Protein AF-A0A844MDM4-F1 (afdb_monomer)

Solvent-accessible surface area (backbone atoms only — not comparable to full-atom values): 8273 Å² total; per-residue (Å²): 133,88,80,81,86,74,81,88,72,92,79,92,77,88,71,89,82,70,76,84,73,69,97,83,76,81,80,55,57,49,84,71,44,52,74,68,55,45,48,53,49,52,53,50,51,42,52,54,48,51,52,48,63,69,38,67,88,73,54,63,67,69,66,54,49,56,49,51,52,52,49,44,50,52,40,58,67,34,56,59,56,69,69,57,56,53,49,47,50,52,55,51,52,52,53,49,39,53,51,29,53,75,71,74,44,82,52,72,72,61,62,59,51,53,54,57,52,51,51,53,51,50,54,44,52,51,51,53,54,58,62,74,78,108

Mean predicted aligned error: 11.02 Å

Radius of gyration: 18.48 Å; Cα contacts (8 Å, |Δi|>4): 59; chains: 1; bounding box: 47×46×50 Å

Structure (mmCIF, N/CA/C/O backbone):
data_AF-A0A844MDM4-F1
#
_entry.id   AF-A0A844MDM4-F1
#
loop_
_atom_site.group_PDB
_atom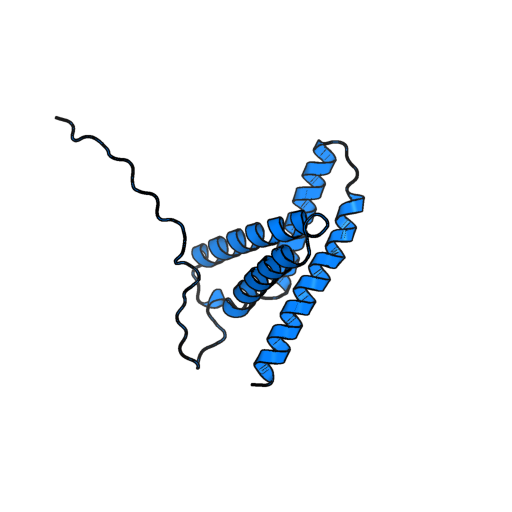_site.id
_atom_site.type_symbol
_atom_site.label_atom_id
_atom_site.label_alt_id
_atom_site.label_comp_id
_atom_site.label_asym_id
_atom_site.label_entity_id
_atom_site.label_seq_id
_atom_site.pdbx_PDB_ins_code
_atom_site.Cartn_x
_atom_site.Cartn_y
_atom_site.Cartn_z
_atom_site.occupancy
_atom_site.B_iso_or_equiv
_atom_site.auth_seq_id
_atom_site.auth_comp_id
_atom_site.auth_asym_id
_atom_site.auth_atom_id
_atom_site.pdbx_PDB_model_num
ATOM 1 N N . MET A 1 1 ? -32.131 35.645 -21.767 1.00 36.81 1 MET A N 1
ATOM 2 C CA . MET A 1 1 ? -30.841 35.698 -22.492 1.00 36.81 1 MET A CA 1
ATOM 3 C C . MET A 1 1 ? -29.717 35.428 -21.504 1.00 36.81 1 MET A C 1
ATOM 5 O O . MET A 1 1 ? -29.847 35.779 -20.343 1.00 36.81 1 MET A O 1
ATOM 9 N N . ARG A 1 2 ? -28.712 34.683 -21.966 1.00 35.72 2 ARG A N 1
ATOM 10 C CA . ARG A 1 2 ? -27.737 33.884 -21.208 1.00 35.72 2 ARG A CA 1
ATOM 11 C C . ARG A 1 2 ? -26.951 34.669 -20.145 1.00 35.72 2 ARG A C 1
ATOM 13 O O . ARG A 1 2 ? -26.253 35.616 -20.485 1.00 35.72 2 ARG A O 1
ATOM 20 N N . GLY A 1 3 ? -27.006 34.198 -18.898 1.00 34.78 3 GLY A N 1
ATOM 21 C CA . GLY A 1 3 ? -25.980 34.459 -17.888 1.00 34.78 3 GLY A CA 1
ATOM 22 C C . GLY A 1 3 ? -24.779 33.547 -18.142 1.00 34.78 3 GLY A C 1
ATOM 23 O O . GLY A 1 3 ? -24.944 32.352 -18.382 1.00 34.78 3 GLY A O 1
ATOM 24 N N . LEU A 1 4 ? -23.590 34.139 -18.174 1.00 37.97 4 LEU A N 1
ATOM 25 C CA . LEU A 1 4 ? -22.316 33.488 -18.464 1.00 37.97 4 LEU A CA 1
ATOM 26 C C . LEU A 1 4 ? -21.951 32.491 -17.351 1.00 37.97 4 LEU A C 1
ATOM 28 O O . LEU A 1 4 ? -21.938 32.853 -16.177 1.00 37.97 4 LEU A O 1
ATOM 32 N N . LEU A 1 5 ? -21.629 31.249 -17.732 1.00 35.28 5 LEU A N 1
ATOM 33 C CA . LEU A 1 5 ? -20.983 30.278 -16.849 1.00 35.28 5 LEU A CA 1
ATOM 34 C C . LEU A 1 5 ? -19.582 30.785 -16.477 1.00 35.28 5 LEU A C 1
ATOM 36 O O . LEU A 1 5 ? -18.720 30.920 -17.345 1.00 35.28 5 LEU A O 1
ATOM 40 N N . GLN A 1 6 ? -19.341 30.991 -15.184 1.00 39.09 6 GLN A N 1
ATOM 41 C CA . GLN A 1 6 ? -18.005 30.880 -14.599 1.00 39.09 6 GLN A CA 1
ATOM 42 C C . GLN A 1 6 ? -17.782 29.420 -14.161 1.00 39.09 6 GLN A C 1
ATOM 44 O O . GLN A 1 6 ? -18.714 28.803 -13.639 1.00 39.09 6 GLN A O 1
ATOM 49 N N . PRO A 1 7 ? -16.583 28.842 -14.362 1.00 41.91 7 PRO A N 1
ATOM 50 C CA . PRO A 1 7 ? -16.289 27.482 -13.920 1.00 41.91 7 PRO A CA 1
ATOM 51 C C . PRO A 1 7 ? -16.209 27.421 -12.383 1.00 41.91 7 PRO A C 1
ATOM 53 O O . PRO A 1 7 ? -15.668 28.346 -11.765 1.00 41.91 7 PRO A O 1
ATOM 56 N N . PRO A 1 8 ? -16.706 26.350 -11.735 1.00 38.41 8 PRO A N 1
ATOM 57 C CA . PRO A 1 8 ? -16.595 26.207 -10.294 1.00 38.41 8 PRO A CA 1
ATOM 58 C C . PRO A 1 8 ? -15.137 25.940 -9.902 1.00 38.41 8 PRO A C 1
ATOM 60 O O . PRO A 1 8 ? -14.585 24.861 -10.087 1.00 38.41 8 PRO A O 1
ATOM 63 N N . ASN A 1 9 ? -14.541 27.021 -9.410 1.00 38.00 9 ASN A N 1
ATOM 64 C CA . ASN A 1 9 ? -13.509 27.154 -8.391 1.00 38.00 9 ASN A CA 1
ATOM 65 C C . ASN A 1 9 ? -12.880 25.853 -7.846 1.00 38.00 9 ASN A C 1
ATOM 67 O O . ASN A 1 9 ? -13.515 25.032 -7.185 1.00 38.00 9 ASN A O 1
ATOM 71 N N . GLN A 1 10 ? -11.568 25.767 -8.052 1.00 48.94 10 GLN A N 1
ATOM 72 C CA . GLN A 1 10 ? -10.618 24.899 -7.370 1.00 48.94 10 GLN A CA 1
ATOM 73 C C . GLN A 1 10 ? -10.758 25.011 -5.843 1.00 48.94 10 GLN A C 1
ATOM 75 O O . GLN A 1 10 ? -10.466 26.061 -5.278 1.00 48.94 10 GLN A O 1
ATOM 80 N N . ARG A 1 11 ? -11.139 23.923 -5.163 1.00 35.47 11 ARG A N 1
ATOM 81 C CA . ARG A 1 11 ? -10.894 23.714 -3.718 1.00 35.47 11 ARG A CA 1
ATOM 82 C C . ARG A 1 11 ? -11.103 22.245 -3.331 1.00 35.47 11 ARG A C 1
ATOM 84 O O . ARG A 1 11 ? -11.931 21.902 -2.500 1.00 35.47 11 ARG A O 1
ATOM 91 N N . LEU A 1 12 ? -10.322 21.363 -3.949 1.00 41.94 12 LEU A N 1
ATOM 92 C CA . LEU A 1 12 ? -10.194 19.953 -3.558 1.00 41.94 12 LEU A CA 1
ATOM 93 C C . LEU A 1 12 ? -8.782 19.687 -3.040 1.00 41.94 12 LEU A C 1
ATOM 95 O O . LEU A 1 12 ? -8.088 18.791 -3.496 1.00 41.94 12 LEU A O 1
ATOM 99 N N . THR A 1 13 ? -8.317 20.501 -2.101 1.00 36.25 13 THR A N 1
ATOM 100 C CA . THR A 1 13 ? -7.060 20.242 -1.398 1.00 36.25 13 THR A CA 1
ATOM 101 C C . THR A 1 13 ? -7.196 20.794 0.012 1.00 36.25 13 THR A C 1
ATOM 103 O O . THR A 1 13 ? -7.398 21.996 0.160 1.00 36.25 13 THR A O 1
ATOM 106 N N . SER A 1 14 ? -7.087 19.917 1.018 1.00 33.81 14 SER A N 1
ATOM 107 C CA . SER A 1 14 ? -6.658 20.209 2.405 1.00 33.81 14 SER A CA 1
ATOM 108 C C . SER A 1 14 ? -7.591 19.806 3.564 1.00 33.81 14 SER A C 1
ATOM 110 O O . SER A 1 14 ? -7.140 19.909 4.701 1.00 33.81 14 SER A O 1
ATOM 112 N N . ASN A 1 15 ? -8.812 19.290 3.359 1.00 37.12 15 ASN A N 1
ATOM 113 C CA . ASN A 1 15 ? -9.739 19.083 4.497 1.00 37.12 15 ASN A CA 1
ATOM 114 C C . ASN A 1 15 ? -10.130 17.634 4.843 1.00 37.12 15 ASN A C 1
ATOM 116 O O . ASN A 1 15 ? -10.836 17.446 5.826 1.00 37.12 15 ASN A O 1
ATOM 120 N N . PHE A 1 16 ? -9.664 16.602 4.130 1.00 40.28 16 PHE A N 1
ATOM 121 C CA . PHE A 1 16 ? -10.094 15.223 4.443 1.00 40.28 16 PHE A CA 1
ATOM 122 C C . PHE A 1 16 ? -9.347 14.569 5.623 1.00 40.28 16 PHE A C 1
ATOM 124 O O . PHE A 1 16 ? -9.776 13.543 6.134 1.00 40.28 16 PHE A O 1
ATOM 131 N N . TYR A 1 17 ? -8.247 15.167 6.097 1.00 42.31 17 TYR A N 1
ATOM 132 C CA . TYR A 1 17 ? -7.415 14.593 7.167 1.00 42.31 17 TYR A CA 1
ATOM 133 C C . TYR A 1 17 ? -7.617 15.229 8.548 1.00 42.31 17 TYR A C 1
ATOM 135 O O . TYR A 1 17 ? -6.923 14.859 9.491 1.00 42.31 17 TYR A O 1
ATOM 143 N N . VAL A 1 18 ? -8.547 16.175 8.706 1.00 40.47 18 VAL A N 1
ATOM 144 C CA . VAL A 1 18 ? -8.829 16.773 10.020 1.00 40.47 18 VAL A CA 1
ATOM 145 C C . VAL A 1 18 ? -10.141 16.219 10.559 1.00 40.47 18 VAL A C 1
ATOM 147 O O . VAL A 1 18 ? -11.140 16.922 10.684 1.00 40.47 18 VAL A O 1
ATOM 150 N N . VAL A 1 19 ? -10.122 14.938 10.923 1.00 41.84 19 VAL A N 1
ATOM 151 C CA . VAL A 1 19 ? -11.044 14.434 11.943 1.00 41.84 19 VAL A CA 1
ATOM 152 C C . VAL A 1 19 ? -10.467 14.872 13.286 1.00 41.84 19 VAL A C 1
ATOM 154 O O . VAL A 1 19 ? -9.467 14.346 13.770 1.00 41.84 19 VAL A O 1
ATOM 157 N N . LYS A 1 20 ? -11.051 15.921 13.865 1.00 33.00 20 LYS A N 1
ATOM 158 C CA . LYS A 1 20 ? -10.690 16.430 15.190 1.00 33.00 20 LYS A CA 1
ATOM 159 C C . LYS A 1 20 ? -11.229 15.457 16.249 1.00 33.00 20 LYS A C 1
ATOM 161 O O . LYS A 1 20 ? -12.343 15.639 16.722 1.00 33.00 20 LYS A O 1
ATOM 166 N N . CYS A 1 21 ? -10.461 14.426 16.603 1.00 38.66 21 CYS A N 1
ATOM 167 C CA . CYS A 1 21 ? -10.827 13.487 17.673 1.00 38.66 21 CYS A CA 1
ATOM 168 C C . CYS A 1 21 ? -10.550 14.082 19.068 1.00 38.66 21 CYS A C 1
ATOM 170 O O . CYS A 1 21 ? -9.404 14.446 19.358 1.00 38.66 21 CYS A O 1
ATOM 172 N N . PRO A 1 22 ? -11.548 14.148 19.971 1.00 31.94 22 PRO A N 1
ATOM 173 C CA . PRO A 1 22 ? -11.307 14.218 21.406 1.00 31.94 22 PRO A CA 1
ATOM 174 C C . PRO A 1 22 ? -10.657 12.906 21.864 1.00 31.94 22 PRO A C 1
ATOM 176 O O . PRO A 1 22 ? -10.987 11.828 21.370 1.00 31.94 22 PRO A O 1
ATOM 179 N N . LYS A 1 23 ? -9.697 13.002 22.784 1.00 40.31 23 LYS A N 1
ATOM 180 C CA . LYS A 1 23 ? -8.965 11.864 23.355 1.00 40.31 23 LYS A CA 1
ATOM 181 C C . LYS A 1 23 ? -9.907 10.979 24.183 1.00 40.31 23 LYS A C 1
ATOM 183 O O . LYS A 1 23 ? -9.971 11.162 25.392 1.00 40.31 23 LYS A O 1
ATOM 188 N N . SER A 1 24 ? -10.617 10.055 23.541 1.00 38.28 24 SER A N 1
ATOM 189 C CA . SER A 1 24 ? -11.287 8.931 24.220 1.00 38.28 24 SER A CA 1
ATOM 190 C C . SER A 1 24 ? -11.887 7.869 23.291 1.00 38.28 24 SER A C 1
ATOM 192 O O . SER A 1 24 ? -12.125 6.774 23.775 1.00 38.28 24 SER A O 1
ATOM 194 N N . ASP A 1 25 ? -12.041 8.114 21.984 1.00 41.28 25 ASP A N 1
ATOM 195 C CA . ASP A 1 25 ? -12.623 7.132 21.049 1.00 41.28 25 ASP A CA 1
ATOM 196 C C . ASP A 1 25 ? -11.704 6.909 19.835 1.00 41.28 25 ASP A C 1
ATOM 198 O O . ASP A 1 25 ? -11.976 7.344 18.716 1.00 41.28 25 ASP A O 1
ATOM 202 N N . LEU A 1 26 ? -10.548 6.281 20.061 1.00 46.12 26 LEU A N 1
ATOM 203 C CA . LEU A 1 26 ? -9.779 5.684 18.967 1.00 46.12 26 LEU A CA 1
ATOM 204 C C . LEU A 1 26 ? -10.430 4.331 18.641 1.00 46.12 26 LEU A C 1
ATOM 206 O O . LEU A 1 26 ? -10.840 3.632 19.557 1.00 46.12 26 LEU A O 1
ATOM 210 N N . HIS A 1 27 ? -10.451 3.933 17.370 1.00 49.88 27 HIS A N 1
ATOM 211 C CA . HIS A 1 27 ? -11.027 2.679 16.852 1.00 49.88 27 HIS A CA 1
ATOM 212 C C . HIS A 1 27 ? -12.541 2.704 16.616 1.00 49.88 27 HIS A C 1
ATOM 214 O O . HIS A 1 27 ? -13.300 2.206 17.436 1.00 49.88 27 HIS A O 1
ATOM 220 N N . GLN A 1 28 ? -12.955 3.206 15.442 1.00 51.28 28 GLN A N 1
ATOM 221 C CA . GLN A 1 28 ? -14.083 2.656 14.653 1.00 51.28 28 GLN A CA 1
ATOM 222 C C . GLN A 1 28 ? -14.385 3.419 13.343 1.00 51.28 28 GLN A C 1
ATOM 224 O O . GLN A 1 28 ? -15.344 3.081 12.655 1.00 51.28 28 GLN A O 1
ATOM 229 N N . VAL A 1 29 ? -13.565 4.396 12.933 1.00 60.84 29 VAL A N 1
ATOM 230 C CA . VAL A 1 29 ? -13.900 5.280 11.798 1.00 60.84 29 VAL A CA 1
ATOM 231 C C . VAL A 1 29 ? -14.121 4.515 10.487 1.00 60.84 29 VAL A C 1
ATOM 233 O O . VAL A 1 29 ? -15.131 4.742 9.832 1.00 60.84 29 VAL A O 1
ATOM 236 N N . PHE A 1 30 ? -13.257 3.560 10.118 1.00 61.84 30 PHE A N 1
ATOM 237 C CA . PHE A 1 30 ? -13.445 2.829 8.857 1.00 61.84 30 PHE A CA 1
ATOM 238 C C . PHE A 1 30 ? -14.678 1.922 8.851 1.00 61.84 30 PHE A C 1
ATOM 240 O O . PHE A 1 30 ? -15.386 1.880 7.853 1.00 61.84 30 PHE A O 1
ATOM 247 N N . GLN A 1 31 ? -14.991 1.230 9.952 1.00 67.19 31 GLN A N 1
ATOM 248 C CA . GLN A 1 31 ? -16.171 0.350 10.005 1.00 67.19 31 GLN A CA 1
ATOM 249 C C . GLN A 1 31 ? -17.495 1.125 10.062 1.00 67.19 31 GLN A C 1
ATOM 251 O O . GLN A 1 31 ? -18.532 0.582 9.694 1.00 67.19 31 GLN A O 1
ATOM 256 N N . GLN A 1 32 ? -17.459 2.385 10.501 1.00 71.94 32 GLN A N 1
ATOM 257 C CA . GLN A 1 32 ? -18.623 3.272 10.563 1.00 71.94 32 GLN A CA 1
ATOM 258 C C . GLN A 1 32 ? -18.869 4.047 9.256 1.00 71.94 32 GLN A C 1
ATOM 260 O O . GLN A 1 32 ? -19.931 4.645 9.096 1.00 71.94 32 GLN A O 1
ATOM 265 N N . MET A 1 33 ? -17.908 4.048 8.326 1.00 76.44 33 MET A N 1
ATOM 266 C CA . MET A 1 33 ? -18.036 4.711 7.027 1.00 76.44 33 MET A CA 1
ATOM 267 C C . MET A 1 33 ? -19.033 4.002 6.107 1.00 76.44 33 MET A C 1
ATOM 269 O O . MET A 1 33 ? -19.167 2.777 6.115 1.00 76.44 33 MET A O 1
ATOM 273 N N . THR A 1 34 ? -19.684 4.777 5.241 1.00 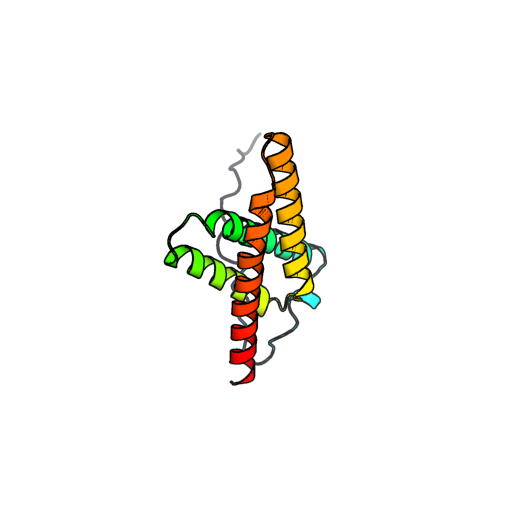80.69 34 THR A N 1
ATOM 274 C CA . THR A 1 34 ? -20.466 4.217 4.135 1.00 80.69 34 THR A CA 1
ATOM 275 C C . THR A 1 34 ? -19.552 3.494 3.142 1.00 80.69 34 THR A C 1
ATOM 277 O O . THR A 1 34 ? -18.373 3.824 3.006 1.00 80.69 34 THR A O 1
ATOM 280 N N . GLY A 1 35 ? -20.092 2.537 2.377 1.00 82.19 35 GLY A N 1
ATOM 281 C CA . GLY A 1 35 ? -19.299 1.809 1.375 1.00 82.19 35 GLY A CA 1
ATOM 282 C C . GLY A 1 35 ? -18.606 2.727 0.354 1.00 82.19 35 GLY A C 1
ATOM 283 O O . GLY A 1 35 ? -17.493 2.439 -0.077 1.00 82.19 35 GLY A O 1
ATOM 284 N N . ALA A 1 36 ? -19.215 3.871 0.020 1.00 83.25 36 ALA A N 1
ATOM 285 C CA . ALA A 1 36 ? -18.621 4.865 -0.875 1.00 83.25 36 ALA A CA 1
ATOM 286 C C . ALA A 1 36 ? -17.423 5.598 -0.242 1.00 83.25 36 ALA A C 1
ATOM 288 O O . ALA A 1 36 ? -16.408 5.808 -0.904 1.00 83.25 36 ALA A O 1
ATOM 289 N N . GLU A 1 37 ? -17.509 5.958 1.041 1.00 82.56 37 GLU A N 1
ATOM 290 C CA . GLU A 1 37 ? -16.411 6.605 1.773 1.00 82.56 37 GLU A CA 1
ATOM 291 C C . GLU A 1 37 ? -15.247 5.643 2.010 1.00 82.56 37 GLU A C 1
ATOM 293 O O . GLU A 1 37 ? -14.089 6.025 1.831 1.00 82.56 37 GLU A O 1
ATOM 298 N N . GLN A 1 38 ? -15.547 4.380 2.334 1.00 84.56 38 GLN A N 1
ATOM 299 C CA . GLN A 1 38 ? -14.536 3.329 2.448 1.00 84.56 38 GLN A CA 1
ATOM 300 C C . GLN A 1 38 ? -13.787 3.149 1.127 1.00 84.56 38 GLN A C 1
ATOM 302 O O . GLN A 1 38 ? -12.557 3.134 1.116 1.00 84.56 38 GLN A O 1
ATOM 307 N N . GLN A 1 39 ? -14.509 3.066 0.005 1.00 87.69 39 GLN A N 1
ATOM 308 C CA . GLN A 1 39 ? -13.885 2.961 -1.313 1.00 87.69 39 GLN A CA 1
ATOM 309 C C . GLN A 1 39 ? -13.031 4.186 -1.643 1.00 87.69 39 GLN A C 1
ATOM 311 O O . GLN A 1 39 ? -11.899 4.021 -2.091 1.00 87.69 39 GLN A O 1
ATOM 316 N N . ALA A 1 40 ? -13.522 5.402 -1.391 1.00 89.75 40 ALA A N 1
ATOM 317 C CA . ALA A 1 40 ? -12.754 6.621 -1.636 1.00 89.75 40 ALA A CA 1
ATOM 318 C C . ALA A 1 40 ? -11.446 6.647 -0.828 1.00 89.75 40 ALA A C 1
ATOM 320 O O . ALA A 1 40 ? -10.384 6.954 -1.375 1.00 89.75 40 ALA A O 1
ATOM 321 N N . LEU A 1 41 ? -11.505 6.254 0.448 1.00 90.19 41 LEU A N 1
ATOM 322 C CA . LEU A 1 41 ? -10.326 6.148 1.300 1.00 90.19 41 LEU A CA 1
ATOM 323 C C . LEU A 1 41 ? -9.348 5.083 0.790 1.00 90.19 41 LEU A C 1
ATOM 325 O O . LEU A 1 41 ? -8.154 5.355 0.701 1.00 90.19 41 LEU A O 1
ATOM 329 N N . LEU A 1 42 ? -9.832 3.893 0.425 1.00 92.12 42 LEU A N 1
ATOM 330 C CA . LEU A 1 42 ? -8.984 2.822 -0.106 1.00 92.12 42 LEU A CA 1
ATOM 331 C C . LEU A 1 42 ? -8.304 3.230 -1.419 1.00 92.12 42 LEU A C 1
ATOM 333 O O . LEU A 1 42 ? -7.117 2.966 -1.591 1.00 92.12 42 LEU A O 1
ATOM 337 N N . GLN A 1 43 ? -9.003 3.935 -2.313 1.00 93.44 43 GLN A N 1
ATOM 338 C CA . GLN A 1 43 ? -8.405 4.461 -3.545 1.00 93.44 43 GLN A CA 1
ATOM 339 C C . GLN A 1 43 ? -7.315 5.496 -3.254 1.00 93.44 43 GLN A C 1
ATOM 341 O O . GLN A 1 43 ? -6.252 5.483 -3.878 1.00 93.44 43 GLN A O 1
ATOM 346 N N . GLN A 1 44 ? -7.541 6.367 -2.271 1.00 94.19 44 GLN A N 1
ATOM 347 C CA . GLN A 1 44 ? -6.541 7.337 -1.843 1.00 94.19 44 GLN A CA 1
ATOM 348 C C . GLN A 1 44 ? -5.315 6.654 -1.221 1.00 94.19 44 GLN A C 1
ATOM 350 O O . GLN A 1 44 ? -4.187 6.984 -1.583 1.00 94.19 44 GLN A O 1
ATOM 355 N N . LEU A 1 45 ? -5.522 5.663 -0.348 1.00 95.62 45 LEU A N 1
ATOM 356 C CA . LEU A 1 45 ? -4.445 4.862 0.239 1.00 95.62 45 LEU A CA 1
ATOM 357 C C . LEU A 1 45 ? -3.659 4.107 -0.834 1.00 95.62 45 LEU A C 1
ATOM 359 O O . LEU A 1 45 ? -2.432 4.106 -0.797 1.00 95.62 45 LEU A O 1
ATOM 363 N N . LYS A 1 46 ? -4.341 3.528 -1.826 1.00 96.44 46 LYS A N 1
ATOM 364 C CA . LYS A 1 46 ? -3.702 2.876 -2.973 1.00 96.44 46 LYS A CA 1
ATOM 365 C C . LYS A 1 46 ? -2.852 3.856 -3.781 1.00 96.44 46 LYS A C 1
ATOM 367 O O . LYS A 1 46 ? -1.736 3.518 -4.167 1.00 96.44 46 LYS A O 1
ATOM 372 N N . SER A 1 47 ? -3.337 5.077 -4.007 1.00 96.56 47 SER A N 1
ATOM 373 C CA . SER A 1 47 ? -2.566 6.124 -4.688 1.00 96.56 47 SER A CA 1
ATOM 374 C C . SER A 1 47 ? -1.326 6.544 -3.891 1.00 96.56 47 SER A C 1
ATOM 376 O O . SER A 1 47 ? -0.242 6.647 -4.465 1.00 96.56 47 SER A O 1
ATOM 378 N N . ASP A 1 48 ? -1.468 6.767 -2.582 1.00 95.75 48 ASP A N 1
ATOM 379 C CA . ASP A 1 48 ? -0.350 7.124 -1.702 1.00 95.75 48 ASP A CA 1
ATOM 380 C C . ASP A 1 48 ? 0.691 5.984 -1.658 1.00 95.75 48 ASP A C 1
ATOM 382 O O . ASP A 1 48 ? 1.889 6.230 -1.810 1.00 95.75 48 ASP A O 1
ATOM 386 N N . TYR A 1 49 ? 0.243 4.727 -1.545 1.00 97.31 49 TYR A N 1
ATOM 387 C CA . TYR A 1 49 ? 1.116 3.549 -1.531 1.00 97.31 49 TYR A CA 1
ATOM 388 C C . TYR A 1 49 ? 1.840 3.336 -2.864 1.00 97.31 49 TYR A C 1
ATOM 390 O O . TYR A 1 49 ? 3.035 3.048 -2.874 1.00 97.31 49 TYR A O 1
ATOM 398 N N . ARG A 1 50 ? 1.163 3.547 -4.004 1.00 96.44 50 ARG A N 1
ATOM 399 C CA . ARG A 1 50 ? 1.805 3.505 -5.329 1.00 96.44 50 ARG A CA 1
ATOM 400 C C . ARG A 1 50 ? 2.981 4.474 -5.398 1.00 96.44 50 ARG A C 1
ATOM 402 O O . ARG A 1 50 ? 4.036 4.117 -5.917 1.00 96.44 50 ARG A O 1
ATOM 409 N N . GLN A 1 51 ? 2.807 5.685 -4.871 1.00 94.75 51 GLN A N 1
ATOM 410 C CA . GLN A 1 51 ? 3.876 6.675 -4.868 1.00 94.75 51 GLN A CA 1
ATOM 411 C C . GLN A 1 51 ? 5.053 6.231 -3.996 1.00 94.75 51 GLN A C 1
ATOM 413 O O . GLN A 1 51 ? 6.197 6.422 -4.396 1.00 94.75 51 GLN A O 1
ATOM 418 N N . ILE A 1 52 ? 4.782 5.607 -2.845 1.00 95.19 52 ILE A N 1
ATOM 419 C CA . ILE A 1 52 ? 5.825 5.026 -1.991 1.00 95.19 52 ILE A CA 1
ATOM 420 C C . ILE A 1 52 ? 6.606 3.959 -2.763 1.00 95.19 52 ILE A C 1
ATOM 422 O O . ILE A 1 52 ? 7.827 4.037 -2.784 1.00 95.19 52 ILE A O 1
ATOM 426 N N . LEU A 1 53 ? 5.936 3.023 -3.449 1.00 94.44 53 LEU A N 1
ATOM 427 C CA . LEU A 1 53 ? 6.612 1.986 -4.243 1.00 94.44 53 LEU A CA 1
ATOM 428 C C . LEU A 1 53 ? 7.540 2.591 -5.309 1.00 94.44 53 LEU A C 1
ATOM 430 O O . LEU A 1 53 ? 8.704 2.217 -5.403 1.00 94.44 53 LEU A O 1
ATOM 434 N N . ILE A 1 54 ? 7.057 3.558 -6.092 1.00 92.25 54 ILE A N 1
ATOM 435 C CA . ILE A 1 54 ? 7.852 4.183 -7.165 1.00 92.25 54 ILE A CA 1
ATOM 436 C C . ILE A 1 54 ? 9.086 4.909 -6.599 1.00 92.25 54 ILE A C 1
ATOM 438 O O . ILE A 1 54 ? 10.166 4.886 -7.194 1.00 92.25 54 ILE A O 1
ATOM 442 N N . GLU A 1 55 ? 8.932 5.558 -5.447 1.00 92.06 55 GLU A N 1
ATOM 443 C CA . GLU A 1 55 ? 9.984 6.377 -4.840 1.00 92.06 55 GLU A CA 1
ATOM 444 C C . GLU A 1 55 ? 10.946 5.582 -3.949 1.00 92.06 55 GLU A C 1
ATOM 446 O O . GLU A 1 55 ? 12.041 6.074 -3.670 1.00 92.06 55 GLU A O 1
ATOM 451 N N . TYR A 1 56 ? 10.575 4.360 -3.548 1.00 92.25 56 TYR A N 1
ATOM 452 C CA . TYR A 1 56 ? 11.281 3.572 -2.534 1.00 92.25 56 TYR A CA 1
ATOM 453 C C . TYR A 1 56 ? 12.763 3.357 -2.854 1.00 92.25 56 TYR A C 1
ATOM 455 O O . TYR A 1 56 ? 13.617 3.498 -1.987 1.00 92.25 56 TYR A O 1
ATOM 463 N N . PHE A 1 57 ? 13.073 3.060 -4.117 1.00 87.00 57 PHE A N 1
ATOM 464 C CA . PHE A 1 57 ? 14.441 2.798 -4.573 1.00 87.00 57 PHE A CA 1
ATOM 465 C C . PHE A 1 57 ? 15.099 3.999 -5.272 1.00 87.00 57 PHE A C 1
ATOM 467 O O . PHE A 1 57 ? 16.224 3.877 -5.752 1.00 87.00 57 PHE A O 1
ATOM 474 N N . THR A 1 58 ? 14.411 5.143 -5.393 1.00 83.00 58 THR A N 1
ATOM 475 C CA . THR A 1 58 ? 14.825 6.230 -6.305 1.00 83.00 58 THR A CA 1
ATOM 476 C C . THR A 1 58 ? 15.041 7.592 -5.644 1.00 83.00 58 THR A C 1
ATOM 478 O O . THR A 1 58 ? 15.775 8.413 -6.197 1.00 83.00 58 THR A O 1
ATOM 481 N N . ILE A 1 59 ? 14.441 7.867 -4.481 1.00 77.94 59 ILE A N 1
ATOM 482 C CA . ILE A 1 59 ? 14.487 9.186 -3.821 1.00 77.94 59 ILE A CA 1
ATOM 483 C C . ILE A 1 59 ? 15.252 9.123 -2.493 1.00 77.94 5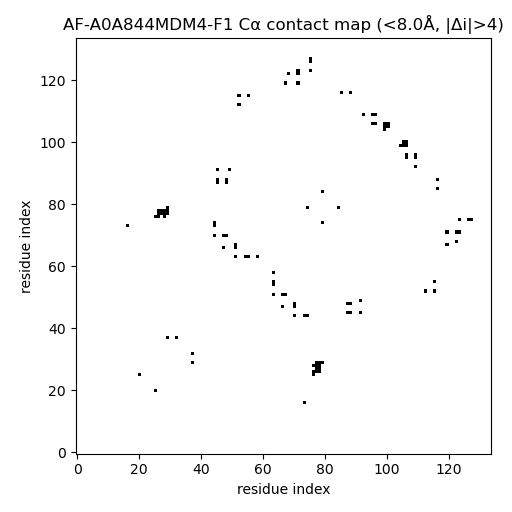9 ILE A C 1
ATOM 485 O O . ILE A 1 59 ? 15.336 8.083 -1.856 1.00 77.94 59 ILE A O 1
ATOM 489 N N . SER A 1 60 ? 15.809 10.262 -2.063 1.00 71.75 60 SER A N 1
ATOM 490 C CA . SER A 1 60 ? 16.473 10.397 -0.766 1.00 71.75 60 SER A CA 1
ATOM 491 C C . SER A 1 60 ? 15.558 10.080 0.422 1.00 71.75 60 SER A C 1
ATOM 493 O O . SER A 1 60 ? 14.392 10.490 0.471 1.00 71.75 60 SER A O 1
ATOM 495 N N . ASP A 1 61 ? 16.148 9.445 1.436 1.00 75.88 61 ASP A N 1
ATOM 496 C CA . ASP A 1 61 ? 15.445 8.868 2.586 1.00 75.88 61 ASP A CA 1
ATOM 497 C C .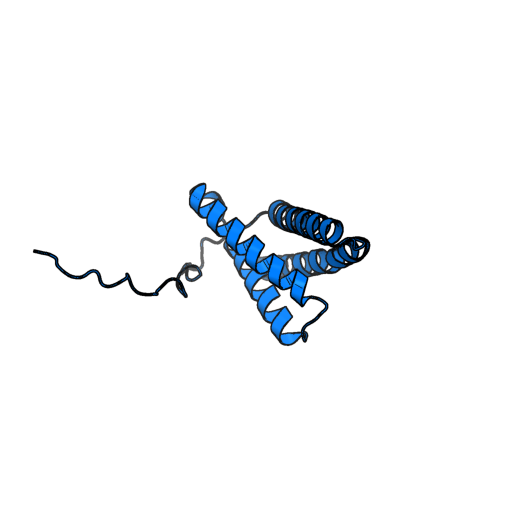 ASP A 1 61 ? 14.475 9.838 3.272 1.00 75.88 61 ASP A C 1
ATOM 499 O O . ASP A 1 61 ? 13.401 9.440 3.710 1.00 75.88 61 ASP A O 1
ATOM 503 N N . LYS A 1 62 ? 14.792 11.136 3.358 1.00 81.94 62 LYS A N 1
ATOM 504 C CA . LYS A 1 62 ? 13.966 12.087 4.120 1.00 81.94 62 LYS A CA 1
ATOM 505 C C . LYS A 1 62 ? 12.557 12.276 3.539 1.00 81.94 62 LYS A C 1
ATOM 507 O O . LYS A 1 62 ? 11.586 12.245 4.289 1.00 81.94 62 LYS A O 1
ATOM 512 N N . ARG A 1 63 ? 12.431 12.482 2.222 1.00 85.50 63 ARG A N 1
ATOM 513 C CA . ARG A 1 63 ? 11.116 12.714 1.587 1.00 85.50 63 ARG A CA 1
ATOM 514 C C . ARG A 1 63 ? 10.278 11.442 1.550 1.00 85.50 63 ARG A C 1
ATOM 516 O O . ARG A 1 63 ? 9.064 11.512 1.719 1.00 85.50 63 ARG A O 1
ATOM 523 N N . LEU A 1 64 ? 10.932 10.302 1.343 1.00 88.69 64 LEU A N 1
ATOM 524 C CA . LEU A 1 64 ? 10.287 8.997 1.370 1.00 88.69 64 LEU A CA 1
ATOM 525 C C . LEU A 1 64 ? 9.728 8.694 2.766 1.00 88.69 64 LEU A C 1
ATOM 527 O O . LEU A 1 64 ? 8.549 8.367 2.888 1.00 88.69 64 LEU A O 1
ATOM 531 N N . ASN A 1 65 ? 10.527 8.907 3.817 1.00 88.62 65 ASN A N 1
ATOM 532 C CA . ASN A 1 65 ? 10.096 8.710 5.201 1.00 88.62 65 ASN A CA 1
ATOM 533 C C . ASN A 1 65 ? 8.874 9.567 5.557 1.00 88.62 65 ASN A C 1
ATOM 535 O O . ASN A 1 65 ? 7.935 9.060 6.156 1.00 88.62 65 ASN A O 1
ATOM 539 N N . GLU A 1 66 ? 8.816 10.835 5.132 1.00 90.69 66 GLU A N 1
ATOM 540 C CA . GLU A 1 66 ? 7.637 11.691 5.357 1.00 90.69 66 GLU A CA 1
ATOM 541 C C . GLU A 1 66 ? 6.358 11.129 4.700 1.00 90.69 66 GLU A C 1
ATOM 543 O O . GLU A 1 66 ? 5.262 11.245 5.259 1.00 90.69 66 GLU A O 1
ATOM 548 N N . LYS A 1 67 ? 6.480 10.495 3.526 1.00 91.94 67 LYS A N 1
ATOM 549 C CA . LYS A 1 67 ? 5.350 9.849 2.839 1.00 91.94 67 LYS A CA 1
ATOM 550 C C . LYS A 1 67 ? 4.919 8.563 3.520 1.00 91.94 67 LYS A C 1
ATOM 552 O O . LYS A 1 67 ? 3.717 8.365 3.696 1.00 91.94 67 LYS A O 1
ATOM 557 N N . ILE A 1 68 ? 5.884 7.738 3.921 1.00 93.38 68 ILE A N 1
ATOM 558 C CA . ILE A 1 68 ? 5.646 6.531 4.714 1.00 93.38 68 ILE A CA 1
ATOM 559 C C . ILE A 1 68 ? 4.902 6.918 5.993 1.00 93.38 68 ILE A C 1
ATOM 561 O O . ILE A 1 68 ? 3.800 6.436 6.227 1.00 93.38 68 ILE A O 1
ATOM 565 N N . ASP A 1 69 ? 5.406 7.892 6.747 1.00 92.38 69 ASP A N 1
ATOM 566 C CA . ASP A 1 69 ? 4.771 8.396 7.965 1.00 92.38 69 ASP A CA 1
ATOM 567 C C . ASP A 1 69 ? 3.323 8.843 7.750 1.00 92.38 69 ASP A C 1
ATOM 569 O O . ASP A 1 69 ? 2.430 8.518 8.539 1.00 92.38 69 ASP A O 1
ATOM 573 N N . LYS A 1 70 ? 3.076 9.619 6.687 1.00 93.12 70 LYS A N 1
ATOM 574 C CA . LYS A 1 70 ? 1.734 10.103 6.348 1.00 93.12 70 LYS A CA 1
ATOM 575 C C . LYS A 1 70 ? 0.796 8.936 6.036 1.00 93.12 70 LYS A C 1
ATOM 577 O O . LYS A 1 70 ? -0.336 8.927 6.523 1.00 93.12 70 LYS A O 1
ATOM 582 N N . PHE A 1 71 ? 1.263 7.966 5.252 1.00 95.44 71 PHE A N 1
ATOM 583 C CA . PHE A 1 71 ? 0.507 6.764 4.915 1.00 95.44 71 PHE A CA 1
ATOM 584 C C . PHE A 1 71 ? 0.177 5.945 6.170 1.00 95.44 71 PHE A C 1
ATOM 586 O O . PHE A 1 71 ? -0.990 5.639 6.414 1.00 95.44 71 PHE A O 1
ATOM 593 N N . ILE A 1 72 ? 1.171 5.674 7.019 1.00 94.94 72 ILE A N 1
ATOM 594 C CA . ILE A 1 72 ? 1.014 4.895 8.255 1.00 94.94 72 ILE A CA 1
ATOM 595 C C . ILE A 1 72 ? 0.022 5.562 9.209 1.00 94.94 72 ILE A C 1
ATOM 597 O O . ILE A 1 72 ? -0.870 4.896 9.732 1.00 94.94 72 ILE A O 1
ATOM 601 N N . LYS A 1 73 ? 0.113 6.884 9.393 1.00 91.69 73 LYS A N 1
ATOM 602 C CA . LYS A 1 73 ? -0.842 7.646 10.211 1.00 91.69 73 LYS A CA 1
ATOM 603 C C . LYS A 1 73 ? -2.265 7.531 9.663 1.00 91.69 73 LYS A C 1
ATOM 605 O O . LYS A 1 73 ? -3.189 7.306 10.439 1.00 91.69 73 LYS A O 1
ATOM 610 N N . ALA A 1 74 ? -2.454 7.647 8.347 1.00 91.50 74 ALA A N 1
ATOM 611 C CA . ALA A 1 74 ? -3.772 7.510 7.726 1.00 91.50 74 ALA A CA 1
ATOM 612 C C . ALA A 1 74 ? -4.370 6.110 7.949 1.00 91.50 74 ALA A C 1
ATOM 614 O O . ALA A 1 74 ? -5.515 5.996 8.385 1.00 91.50 74 ALA A O 1
ATOM 615 N N . VAL A 1 75 ? -3.575 5.060 7.721 1.00 93.94 75 VAL A N 1
ATOM 616 C CA . VAL A 1 75 ? -3.943 3.656 7.968 1.00 93.94 75 VAL A CA 1
ATOM 617 C C . VAL A 1 75 ? -4.318 3.426 9.434 1.00 93.94 75 VAL A C 1
ATOM 619 O O . VAL A 1 75 ? -5.352 2.823 9.722 1.00 93.94 75 VAL A O 1
ATOM 622 N N . PHE A 1 76 ? -3.504 3.938 10.359 1.00 91.44 76 PHE A N 1
ATOM 623 C CA . PHE A 1 76 ? -3.701 3.786 11.798 1.00 91.44 76 PHE A CA 1
ATOM 624 C C . PHE A 1 76 ? -4.971 4.491 12.288 1.00 91.44 76 PHE A C 1
ATOM 626 O O . PHE A 1 76 ? -5.804 3.867 12.939 1.00 91.44 76 PHE A O 1
ATOM 633 N N . TYR A 1 77 ? -5.176 5.766 11.937 1.00 87.12 77 TYR A N 1
ATOM 634 C CA . TYR A 1 77 ? -6.353 6.518 12.390 1.00 87.12 77 TYR A CA 1
ATOM 635 C C . TYR A 1 77 ? -7.660 6.003 11.797 1.00 87.12 77 TYR A C 1
ATOM 637 O O . TYR A 1 77 ? -8.689 6.008 12.472 1.00 87.12 77 TYR A O 1
ATOM 645 N N . ALA A 1 78 ? -7.625 5.533 10.551 1.00 87.44 78 ALA A N 1
ATOM 646 C CA . ALA A 1 78 ? -8.777 4.878 9.958 1.00 87.44 78 ALA A CA 1
ATOM 647 C C . ALA A 1 78 ? -9.003 3.467 10.529 1.00 87.44 78 ALA A C 1
ATOM 649 O O . ALA A 1 78 ? -10.091 2.931 10.361 1.00 87.44 78 ALA A O 1
ATOM 650 N N . ASN A 1 79 ? -8.051 2.882 11.267 1.00 88.81 79 ASN A N 1
ATOM 651 C CA . ASN A 1 79 ? -8.125 1.507 11.767 1.00 88.81 79 ASN A CA 1
ATOM 652 C C . ASN A 1 79 ? -8.294 0.498 10.612 1.00 88.81 79 ASN A C 1
ATOM 654 O O . ASN A 1 79 ? -9.145 -0.394 10.652 1.00 88.81 79 ASN A O 1
ATOM 658 N N . ILE A 1 80 ? -7.498 0.684 9.552 1.00 89.62 80 ILE A N 1
ATOM 659 C CA . ILE A 1 80 ? -7.491 -0.200 8.383 1.00 89.62 80 ILE A CA 1
ATOM 660 C C . ILE A 1 80 ? -6.893 -1.560 8.779 1.00 89.62 80 ILE A C 1
ATOM 662 O O . ILE A 1 80 ? -5.794 -1.600 9.342 1.00 89.62 80 ILE A O 1
ATOM 666 N N . PRO A 1 81 ? -7.568 -2.684 8.473 1.00 91.38 81 PRO A N 1
ATOM 667 C CA . PRO A 1 81 ? -7.020 -4.011 8.723 1.00 91.38 81 PRO A CA 1
ATOM 668 C C . PRO A 1 81 ? -5.735 -4.256 7.925 1.00 91.38 81 PRO A C 1
ATOM 670 O O . PRO A 1 81 ? -5.669 -3.938 6.739 1.00 91.38 81 PRO A O 1
ATOM 673 N N . VAL A 1 82 ? -4.746 -4.912 8.540 1.00 94.12 82 VAL A N 1
ATOM 674 C CA . VAL A 1 82 ? -3.500 -5.323 7.863 1.00 94.12 82 VAL A CA 1
ATOM 675 C C . VAL A 1 82 ? -3.752 -6.083 6.548 1.00 94.12 82 VAL A C 1
ATOM 677 O O . VAL A 1 82 ? -3.073 -5.767 5.570 1.00 94.12 82 VAL A O 1
ATOM 680 N N . PRO A 1 83 ? -4.741 -7.001 6.450 1.00 95.25 83 PRO A N 1
ATOM 681 C CA . PRO A 1 83 ? -5.079 -7.637 5.176 1.00 95.25 83 PRO A CA 1
ATOM 682 C C . PRO A 1 83 ? -5.381 -6.656 4.032 1.00 95.25 83 PRO A C 1
ATOM 684 O O . PRO A 1 83 ? -4.943 -6.915 2.917 1.00 95.25 83 PRO A O 1
ATOM 687 N N . GLN A 1 84 ? -6.011 -5.502 4.295 1.00 94.25 84 GLN A N 1
ATOM 688 C CA . GLN A 1 84 ? -6.287 -4.503 3.248 1.00 94.25 84 GLN A CA 1
ATOM 689 C C . GLN A 1 84 ? -5.011 -3.833 2.732 1.00 94.25 84 GLN A C 1
ATOM 691 O O . GLN A 1 84 ? -4.926 -3.476 1.562 1.00 94.25 84 GLN A O 1
ATOM 696 N N . ILE A 1 85 ? -3.999 -3.664 3.585 1.00 96.19 85 ILE A N 1
ATOM 697 C CA . ILE A 1 85 ? -2.699 -3.112 3.172 1.00 96.19 85 ILE A CA 1
ATOM 698 C C . ILE A 1 85 ? -1.996 -4.101 2.237 1.00 96.19 85 ILE A C 1
ATOM 700 O O . ILE A 1 85 ? -1.430 -3.705 1.219 1.00 96.19 85 ILE A O 1
ATOM 704 N N . ILE A 1 86 ? -2.064 -5.393 2.571 1.00 97.25 86 ILE A N 1
ATOM 705 C CA . ILE A 1 86 ? -1.512 -6.472 1.746 1.00 97.25 86 ILE A CA 1
ATOM 706 C C . ILE A 1 86 ? -2.264 -6.555 0.413 1.00 97.25 86 ILE A C 1
ATOM 708 O O . ILE A 1 86 ? -1.627 -6.682 -0.628 1.00 97.25 86 ILE A O 1
ATOM 712 N N . GLU A 1 87 ? -3.592 -6.433 0.423 1.00 97.06 87 GLU A N 1
ATOM 713 C CA . GLU A 1 87 ? -4.415 -6.401 -0.791 1.00 97.06 87 GLU A CA 1
ATOM 714 C C . GLU A 1 87 ? -4.008 -5.241 -1.713 1.00 97.06 87 GLU A C 1
ATOM 716 O O . GLU A 1 87 ? -3.679 -5.474 -2.874 1.00 97.06 87 GLU A O 1
ATOM 721 N N . ILE A 1 88 ? -3.898 -4.017 -1.178 1.00 97.06 88 ILE A N 1
ATOM 722 C CA . ILE A 1 88 ? -3.413 -2.842 -1.924 1.00 97.06 88 ILE A CA 1
ATOM 723 C C . ILE A 1 88 ? -2.033 -3.105 -2.542 1.00 97.06 88 ILE A C 1
ATOM 725 O O . ILE A 1 88 ? -1.806 -2.772 -3.707 1.00 97.06 88 ILE A O 1
ATOM 729 N N . HIS A 1 89 ? -1.109 -3.700 -1.780 1.00 97.75 89 HIS A N 1
ATOM 730 C CA . HIS A 1 89 ? 0.215 -4.052 -2.286 1.00 97.75 89 HIS A CA 1
ATOM 731 C C . HIS A 1 89 ? 0.117 -5.035 -3.459 1.00 97.75 89 HIS A C 1
ATOM 733 O O . HIS A 1 89 ? 0.667 -4.770 -4.524 1.00 97.75 89 HIS A O 1
ATOM 739 N N . MET A 1 90 ? -0.619 -6.135 -3.293 1.00 97.38 90 MET A N 1
ATOM 740 C CA . MET A 1 90 ? -0.764 -7.171 -4.319 1.00 97.38 90 MET A CA 1
ATOM 741 C C . MET A 1 90 ? -1.405 -6.639 -5.603 1.00 97.38 90 MET A C 1
ATOM 743 O O . MET A 1 90 ? -0.926 -6.953 -6.692 1.00 97.38 90 MET A O 1
ATOM 747 N N . GLU A 1 91 ? -2.435 -5.797 -5.493 1.00 97.56 91 GLU A N 1
ATOM 748 C CA . GLU A 1 91 ? -3.054 -5.149 -6.653 1.00 97.56 91 GLU A CA 1
ATOM 749 C C . GLU A 1 91 ? -2.058 -4.273 -7.421 1.00 97.56 91 GLU A C 1
ATOM 751 O O . GLU A 1 91 ? -2.027 -4.294 -8.650 1.00 97.56 91 GLU A O 1
ATOM 756 N N . LEU A 1 92 ? -1.225 -3.505 -6.715 1.00 97.62 92 LEU A N 1
ATOM 757 C CA . LEU A 1 92 ? -0.233 -2.637 -7.350 1.00 97.62 92 LEU A CA 1
ATOM 758 C C . LEU A 1 92 ? 0.893 -3.432 -8.016 1.00 97.62 92 LEU A C 1
ATOM 760 O O . LEU A 1 92 ? 1.325 -3.062 -9.106 1.00 97.62 92 LEU A O 1
ATOM 764 N N . ILE A 1 93 ? 1.332 -4.536 -7.407 1.00 97.00 93 ILE A N 1
ATOM 765 C CA . ILE A 1 93 ? 2.308 -5.445 -8.022 1.00 97.00 93 ILE A CA 1
ATOM 766 C C . ILE A 1 93 ? 1.741 -6.082 -9.295 1.00 97.00 93 ILE A C 1
ATOM 768 O O . ILE A 1 93 ? 2.435 -6.124 -10.310 1.00 97.00 93 ILE A O 1
ATOM 772 N N . ASP A 1 94 ? 0.482 -6.525 -9.287 1.00 96.94 94 ASP A N 1
ATOM 773 C CA . ASP A 1 94 ? -0.174 -7.066 -10.484 1.00 96.94 94 ASP A CA 1
ATOM 774 C C . ASP A 1 94 ? -0.302 -6.006 -11.595 1.00 96.94 94 ASP A C 1
ATOM 776 O O . ASP A 1 94 ? 0.003 -6.270 -12.760 1.00 96.94 94 ASP A O 1
ATOM 780 N N . GLU A 1 95 ? -0.674 -4.772 -11.244 1.00 96.31 95 GLU A N 1
ATOM 781 C CA . GLU A 1 95 ? -0.721 -3.655 -12.192 1.00 96.31 95 GLU A CA 1
ATOM 782 C C . GLU A 1 95 ? 0.652 -3.336 -12.798 1.00 96.31 95 GLU A C 1
ATOM 784 O O . GLU A 1 95 ? 0.757 -3.167 -14.015 1.00 96.31 95 GLU A O 1
ATOM 789 N N . PHE A 1 96 ? 1.710 -3.292 -11.985 1.00 95.44 96 PHE A N 1
ATOM 790 C CA . PHE A 1 96 ? 3.069 -3.074 -12.478 1.00 95.44 96 PHE A CA 1
ATOM 791 C C . PHE A 1 96 ? 3.562 -4.241 -13.340 1.00 95.44 96 PHE A C 1
ATOM 793 O O . PHE A 1 96 ? 4.167 -4.005 -14.383 1.00 95.44 96 PHE A O 1
ATOM 800 N N . SER A 1 97 ? 3.250 -5.489 -12.979 1.00 96.06 97 SER A N 1
ATOM 801 C CA . SER A 1 97 ? 3.595 -6.671 -13.78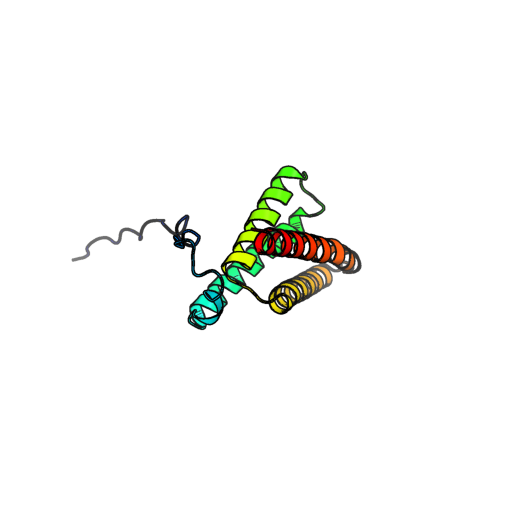2 1.00 96.06 97 SER A CA 1
ATOM 802 C C . SER A 1 97 ? 2.941 -6.608 -15.162 1.00 96.06 97 SER A C 1
ATOM 804 O O . SER A 1 97 ? 3.604 -6.814 -16.181 1.00 96.06 97 SER A O 1
ATOM 806 N N . LYS A 1 98 ? 1.651 -6.250 -15.219 1.00 96.06 98 LYS A N 1
ATOM 807 C CA . LYS A 1 98 ? 0.930 -6.042 -16.483 1.00 96.06 98 LYS A CA 1
ATOM 808 C C . LYS A 1 98 ? 1.581 -4.949 -17.330 1.00 96.06 98 LYS A C 1
ATOM 810 O O . LYS A 1 98 ? 1.776 -5.160 -18.524 1.00 96.06 98 LYS A O 1
ATOM 815 N N . GLN A 1 99 ? 1.947 -3.816 -16.729 1.00 94.31 99 GLN A N 1
ATOM 816 C CA . GLN A 1 99 ? 2.627 -2.722 -17.434 1.00 94.31 99 GLN A CA 1
ATOM 817 C C . GLN A 1 99 ? 3.994 -3.152 -17.985 1.00 94.31 99 GLN A C 1
ATOM 819 O O . GLN A 1 99 ? 4.258 -2.961 -19.169 1.00 94.31 99 GLN A O 1
ATOM 824 N N . LEU A 1 100 ? 4.827 -3.813 -17.177 1.00 94.19 100 LEU A N 1
A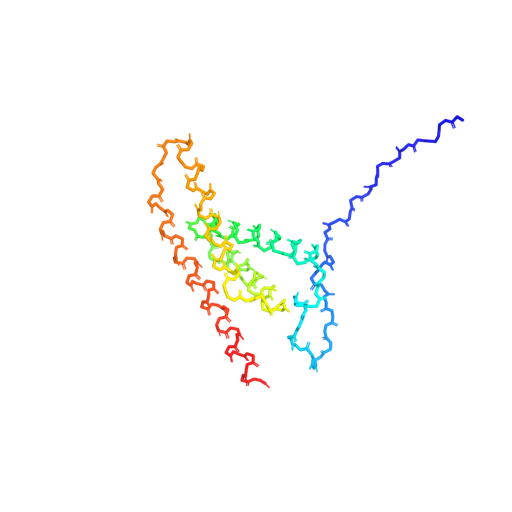TOM 825 C CA . LEU A 1 100 ? 6.148 -4.292 -17.602 1.00 94.19 100 LEU A CA 1
ATOM 826 C C . LEU A 1 100 ? 6.056 -5.312 -18.741 1.00 94.19 100 LEU A C 1
ATOM 828 O O . LEU A 1 100 ? 6.811 -5.220 -19.707 1.00 94.19 100 LEU A O 1
ATOM 832 N N . LYS A 1 101 ? 5.089 -6.234 -18.680 1.00 94.00 101 LYS A N 1
ATOM 833 C CA . LYS A 1 101 ? 4.839 -7.214 -19.748 1.00 94.00 101 LYS A CA 1
ATOM 834 C C . LYS A 1 101 ? 4.435 -6.549 -21.061 1.00 94.00 101 LYS A C 1
ATOM 836 O O . LYS A 1 101 ? 4.896 -6.977 -22.116 1.00 94.00 101 LYS A O 1
ATOM 841 N N . LEU A 1 102 ? 3.623 -5.490 -21.007 1.00 95.88 102 LEU A N 1
ATOM 842 C CA . LEU A 1 102 ? 3.271 -4.695 -22.190 1.00 95.88 102 LEU A CA 1
ATOM 843 C C . LEU A 1 102 ? 4.483 -3.950 -22.772 1.00 95.88 102 LEU A C 1
ATOM 845 O O . LEU A 1 102 ? 4.567 -3.779 -23.985 1.00 95.88 102 LEU A O 1
ATOM 849 N N . GLU A 1 103 ? 5.436 -3.552 -21.930 1.00 94.31 103 GLU A N 1
ATOM 850 C CA . GLU A 1 103 ? 6.707 -2.943 -22.344 1.00 94.31 103 GLU A CA 1
ATOM 851 C C . GLU A 1 103 ? 7.776 -3.967 -22.774 1.00 94.31 103 GLU A C 1
ATOM 853 O O . GLU A 1 103 ? 8.873 -3.574 -23.174 1.00 94.31 103 GLU A O 1
ATOM 858 N N . GLY A 1 104 ? 7.493 -5.274 -22.689 1.00 92.69 104 GLY A N 1
ATOM 859 C CA . GLY A 1 104 ? 8.455 -6.341 -22.988 1.00 92.69 104 GLY A CA 1
ATOM 860 C C . GLY A 1 104 ? 9.588 -6.464 -21.961 1.00 92.69 104 GLY A C 1
ATOM 861 O O . GLY A 1 104 ? 10.670 -6.950 -22.292 1.00 92.69 104 GLY A O 1
ATOM 862 N N . ARG A 1 105 ? 9.366 -6.000 -20.727 1.00 93.69 105 ARG A N 1
ATOM 863 C CA . ARG A 1 105 ? 10.327 -6.037 -19.617 1.00 93.69 105 ARG A CA 1
ATOM 864 C C . ARG A 1 105 ? 10.039 -7.204 -18.672 1.00 93.69 105 ARG A C 1
ATOM 866 O O . ARG A 1 105 ? 8.906 -7.662 -18.561 1.00 93.69 105 ARG A O 1
ATOM 873 N N . ASN A 1 106 ? 11.079 -7.658 -17.974 1.00 91.12 106 ASN A N 1
ATOM 874 C CA . ASN A 1 106 ? 10.959 -8.655 -16.911 1.00 91.12 106 ASN A CA 1
ATOM 875 C C . ASN A 1 106 ? 10.361 -8.015 -15.640 1.00 91.12 106 ASN A C 1
ATOM 877 O O . ASN A 1 106 ? 10.679 -6.868 -15.321 1.00 91.12 106 ASN A O 1
ATOM 881 N N . ASP A 1 107 ? 9.507 -8.752 -14.932 1.00 91.19 107 ASP A N 1
ATOM 882 C CA . ASP A 1 107 ? 8.860 -8.360 -13.683 1.00 91.19 107 ASP A CA 1
ATOM 883 C C . ASP A 1 107 ? 9.552 -8.903 -12.415 1.00 91.19 107 ASP A C 1
ATOM 885 O O . ASP A 1 107 ? 9.078 -8.632 -11.314 1.00 91.19 107 ASP A O 1
ATOM 889 N N . ASP A 1 108 ? 10.712 -9.562 -12.530 1.00 92.00 108 ASP A N 1
ATOM 890 C CA . ASP A 1 108 ? 11.506 -10.050 -11.384 1.00 92.00 108 ASP A CA 1
ATOM 891 C C . ASP A 1 108 ? 11.841 -8.952 -10.357 1.00 92.00 108 ASP A C 1
ATOM 893 O O . ASP A 1 108 ? 11.823 -9.200 -9.151 1.00 92.00 108 ASP A O 1
ATOM 897 N N . ALA A 1 109 ? 12.079 -7.715 -10.811 1.00 88.94 109 ALA A N 1
ATOM 898 C CA . ALA A 1 109 ? 12.353 -6.572 -9.934 1.00 88.94 109 ALA A CA 1
ATOM 899 C C . ALA A 1 109 ? 11.169 -6.224 -9.012 1.00 88.94 109 ALA A C 1
ATOM 901 O O . ALA A 1 109 ? 11.349 -5.577 -7.982 1.00 88.94 109 ALA A O 1
ATOM 902 N N . LEU A 1 110 ? 9.948 -6.671 -9.335 1.00 93.50 110 LEU A N 1
ATOM 903 C CA . LEU A 1 110 ? 8.789 -6.456 -8.469 1.00 93.50 110 LEU A CA 1
ATOM 904 C C . LEU A 1 110 ? 8.886 -7.236 -7.153 1.00 93.50 110 LEU A C 1
ATOM 906 O O . LEU A 1 110 ? 8.214 -6.884 -6.184 1.00 93.50 110 LEU A O 1
ATOM 910 N N . LEU A 1 111 ? 9.724 -8.277 -7.091 1.00 93.88 111 LEU A N 1
ATOM 911 C CA . LEU A 1 111 ? 9.971 -9.028 -5.861 1.00 93.88 111 LEU A CA 1
ATOM 912 C C . LEU A 1 111 ? 10.641 -8.165 -4.785 1.00 93.88 111 LEU A C 1
ATOM 914 O O . LEU A 1 111 ? 10.387 -8.386 -3.599 1.00 93.88 111 LEU A O 1
ATOM 918 N N . ASP A 1 112 ? 11.418 -7.155 -5.179 1.00 94.31 112 ASP A N 1
ATOM 919 C CA . ASP A 1 112 ? 12.114 -6.262 -4.250 1.00 94.31 112 ASP A CA 1
ATOM 920 C C . ASP A 1 112 ? 11.134 -5.368 -3.477 1.00 94.31 112 ASP A C 1
ATOM 922 O O . ASP A 1 112 ? 11.390 -5.003 -2.328 1.00 94.31 112 ASP A O 1
ATOM 926 N N . TYR A 1 113 ? 9.941 -5.109 -4.026 1.00 95.69 113 TYR A N 1
ATOM 927 C CA . TYR A 1 113 ? 8.883 -4.376 -3.324 1.00 95.69 113 TYR A CA 1
ATOM 928 C C . TYR A 1 113 ? 8.339 -5.107 -2.090 1.00 95.69 113 TYR A C 1
ATOM 930 O O . TYR A 1 113 ? 7.691 -4.483 -1.246 1.00 95.69 113 TYR A O 1
ATOM 938 N N . ARG A 1 114 ? 8.656 -6.396 -1.906 1.00 96.44 114 ARG A N 1
ATOM 939 C CA . ARG A 1 114 ? 8.404 -7.093 -0.634 1.00 96.44 114 ARG A CA 1
ATOM 940 C C . ARG A 1 114 ? 9.101 -6.397 0.535 1.00 96.44 114 ARG A C 1
ATOM 942 O O . ARG A 1 114 ? 8.540 -6.367 1.627 1.00 96.44 114 ARG A O 1
ATOM 949 N N . LEU A 1 115 ? 10.275 -5.801 0.308 1.00 95.38 115 LEU A N 1
ATOM 950 C CA . LEU A 1 115 ? 10.973 -5.005 1.320 1.00 95.38 115 LEU A CA 1
ATOM 951 C C . LEU A 1 115 ? 10.152 -3.774 1.710 1.00 95.38 115 LEU A C 1
ATOM 953 O O . LEU A 1 115 ? 9.973 -3.521 2.897 1.00 95.38 115 LEU A O 1
ATOM 957 N N . THR A 1 116 ? 9.556 -3.080 0.736 1.00 95.50 116 THR A N 1
ATOM 958 C CA . THR A 1 116 ? 8.669 -1.939 0.997 1.00 95.50 116 THR A CA 1
ATOM 959 C C . THR A 1 116 ? 7.441 -2.337 1.818 1.00 95.50 116 THR A C 1
ATOM 961 O O . THR A 1 116 ? 7.030 -1.600 2.713 1.00 95.50 116 THR A O 1
ATOM 964 N N . LEU A 1 117 ? 6.850 -3.511 1.562 1.00 97.25 117 LEU A N 1
ATOM 965 C CA . LEU A 1 117 ? 5.739 -4.017 2.373 1.00 97.25 117 LEU A CA 1
ATOM 966 C C . LEU A 1 117 ? 6.174 -4.316 3.813 1.00 97.25 117 LEU A C 1
ATOM 968 O O . LEU A 1 117 ? 5.484 -3.911 4.747 1.00 97.25 117 LEU A O 1
ATOM 972 N N . ILE A 1 118 ? 7.309 -4.997 3.994 1.00 96.94 118 ILE A N 1
ATOM 973 C CA . ILE A 1 118 ? 7.866 -5.296 5.321 1.00 96.94 118 ILE A CA 1
ATOM 974 C C . ILE A 1 118 ? 8.104 -4.002 6.101 1.00 96.94 118 ILE A C 1
ATOM 976 O O . ILE A 1 118 ? 7.716 -3.911 7.263 1.00 96.94 118 ILE A O 1
ATOM 980 N N . ASP A 1 119 ? 8.687 -2.998 5.453 1.00 94.81 119 ASP A N 1
ATOM 981 C CA . ASP A 1 119 ? 9.011 -1.711 6.059 1.00 94.81 119 ASP A CA 1
ATOM 982 C C . ASP A 1 119 ? 7.752 -0.958 6.522 1.00 94.81 119 ASP A C 1
ATOM 984 O O . ASP A 1 119 ? 7.644 -0.523 7.670 1.00 94.81 119 ASP A O 1
ATOM 988 N N . ILE A 1 120 ? 6.726 -0.901 5.669 1.00 95.50 120 ILE A N 1
ATOM 989 C CA . ILE A 1 120 ? 5.421 -0.315 6.004 1.00 95.50 120 ILE A CA 1
ATOM 990 C C . ILE A 1 120 ? 4.773 -1.039 7.192 1.00 95.50 120 ILE A C 1
ATOM 992 O O . ILE A 1 120 ? 4.281 -0.399 8.123 1.00 95.50 120 ILE A O 1
ATOM 996 N N . LEU A 1 121 ? 4.780 -2.374 7.198 1.00 96.44 121 LEU A N 1
ATOM 997 C CA . LEU A 1 121 ? 4.217 -3.145 8.308 1.00 96.44 121 LEU A CA 1
ATOM 998 C C . LEU A 1 121 ? 5.017 -2.953 9.600 1.00 96.44 121 LEU A C 1
ATOM 1000 O O . LEU A 1 121 ? 4.417 -2.868 10.668 1.00 96.44 121 LEU A O 1
ATOM 1004 N N . ALA A 1 122 ? 6.342 -2.827 9.521 1.00 95.00 122 ALA A N 1
ATOM 1005 C CA . ALA A 1 122 ? 7.189 -2.546 10.675 1.00 95.00 122 ALA A CA 1
ATOM 1006 C C . ALA A 1 122 ? 6.858 -1.180 11.298 1.00 95.00 122 ALA A C 1
ATOM 1008 O O . ALA A 1 122 ? 6.643 -1.100 12.509 1.00 95.00 122 ALA A O 1
ATOM 1009 N N . HIS A 1 123 ? 6.721 -0.133 10.479 1.00 92.81 123 HIS A N 1
ATOM 1010 C CA . HIS A 1 123 ? 6.309 1.196 10.938 1.00 92.81 123 HIS A CA 1
ATOM 1011 C C . HIS A 1 123 ? 4.920 1.181 11.586 1.00 92.81 123 HIS A C 1
ATOM 1013 O O . HIS A 1 123 ? 4.699 1.808 12.624 1.00 92.81 123 HIS A O 1
ATOM 1019 N N . LEU A 1 124 ? 3.980 0.434 11.00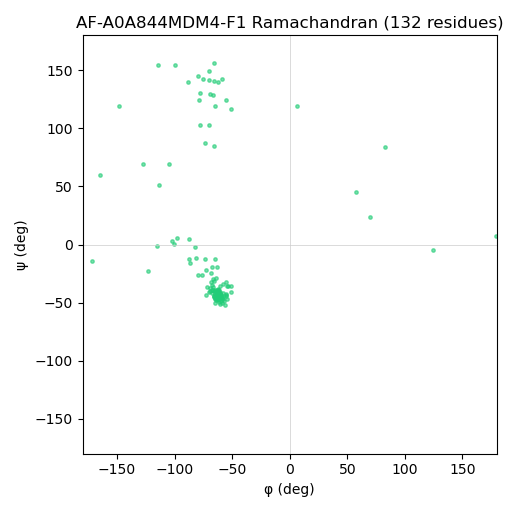4 1.00 93.94 124 LEU A N 1
ATOM 1020 C CA . LEU A 1 124 ? 2.641 0.288 11.563 1.00 93.94 124 LEU A CA 1
ATOM 1021 C C . LEU A 1 124 ? 2.666 -0.448 12.912 1.00 93.94 124 LEU A C 1
ATOM 1023 O O . LEU A 1 124 ? 2.027 -0.004 13.865 1.00 93.94 124 LEU A O 1
ATOM 1027 N N . CYS A 1 125 ? 3.422 -1.544 13.010 1.00 92.19 125 CYS A N 1
ATOM 1028 C CA . CYS A 1 125 ? 3.611 -2.298 14.249 1.00 92.19 125 CYS A CA 1
ATOM 1029 C C . CYS A 1 125 ? 4.225 -1.434 15.352 1.00 92.19 125 CYS A C 1
ATOM 1031 O O . CYS A 1 125 ? 3.758 -1.471 16.491 1.00 92.19 125 CYS A O 1
ATOM 1033 N N . GLU A 1 126 ? 5.235 -0.630 15.022 1.00 90.38 126 GLU A N 1
ATOM 1034 C CA . GLU A 1 126 ? 5.867 0.278 15.976 1.00 90.38 126 GLU A CA 1
ATOM 1035 C C . GLU A 1 126 ? 4.884 1.341 16.479 1.00 90.38 126 GLU A C 1
ATOM 1037 O O . GLU A 1 126 ? 4.840 1.637 17.677 1.00 90.38 126 GLU A O 1
ATOM 1042 N N . LEU A 1 127 ? 4.029 1.856 15.591 1.00 89.44 127 LEU A N 1
ATOM 1043 C CA . LEU A 1 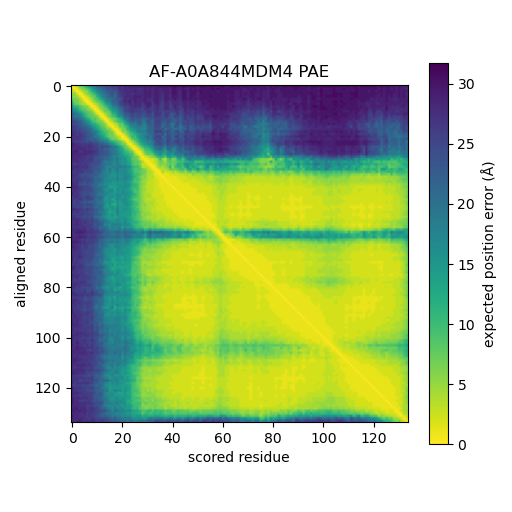127 ? 2.996 2.814 15.964 1.00 89.44 127 LEU A CA 1
ATOM 1044 C C . LEU A 1 127 ? 1.946 2.194 16.902 1.00 89.44 127 LEU A C 1
ATOM 1046 O O . LEU A 1 127 ? 1.622 2.801 17.925 1.00 89.44 127 LEU A O 1
ATOM 1050 N N . TYR A 1 128 ? 1.479 0.971 16.621 1.00 87.69 128 TYR A N 1
ATOM 1051 C CA . TYR A 1 128 ? 0.582 0.233 17.524 1.00 87.69 128 TYR A CA 1
ATOM 1052 C C . TYR A 1 128 ? 1.241 -0.075 18.877 1.00 87.69 128 TYR A C 1
ATOM 1054 O O . TYR A 1 128 ? 0.616 0.080 19.929 1.00 87.69 128 TYR A O 1
ATOM 1062 N N . ARG A 1 129 ? 2.521 -0.467 18.876 1.00 88.06 129 ARG A N 1
ATOM 1063 C CA . ARG A 1 129 ? 3.291 -0.722 20.101 1.00 88.06 129 ARG A CA 1
ATOM 1064 C C . ARG A 1 129 ? 3.362 0.528 20.978 1.00 88.06 129 ARG A C 1
ATOM 1066 O O . ARG A 1 129 ? 3.090 0.453 22.175 1.00 88.06 129 ARG A O 1
ATOM 1073 N N . CYS A 1 130 ? 3.662 1.678 20.377 1.00 84.06 130 CYS A N 1
ATOM 1074 C CA . CYS A 1 130 ? 3.715 2.962 21.072 1.00 84.06 130 CYS A CA 1
ATOM 1075 C C . CYS A 1 130 ? 2.346 3.442 21.575 1.00 84.06 130 CYS A C 1
ATOM 1077 O O . CYS A 1 130 ? 2.294 4.160 22.574 1.00 84.06 130 CYS A O 1
ATOM 1079 N N . SER A 1 131 ? 1.243 3.080 20.908 1.00 81.12 131 SER A N 1
ATOM 1080 C CA . SER A 1 131 ? -0.099 3.484 21.345 1.00 81.12 131 SER A CA 1
ATOM 1081 C C . SER A 1 131 ? -0.622 2.690 22.540 1.00 81.12 131 SER A C 1
ATOM 1083 O O . SER A 1 131 ? -1.434 3.217 23.283 1.00 81.12 131 SER A O 1
ATOM 1085 N N . ILE A 1 132 ? -0.163 1.449 22.737 1.00 73.62 132 ILE A N 1
ATOM 1086 C CA . ILE A 1 132 ? -0.585 0.591 23.863 1.00 73.62 132 ILE A CA 1
ATOM 1087 C C . ILE A 1 132 ? 0.149 0.963 25.163 1.00 73.62 132 ILE A C 1
ATOM 1089 O O . ILE A 1 132 ? -0.348 0.718 26.257 1.00 73.62 132 ILE A O 1
ATOM 1093 N N . GLN A 1 133 ? 1.346 1.543 25.055 1.00 63.53 133 GLN A N 1
ATOM 1094 C CA . GLN A 1 133 ? 2.194 1.897 26.200 1.00 63.53 133 GLN A CA 1
ATOM 1095 C C . GLN A 1 133 ? 1.915 3.297 26.784 1.00 63.53 133 GLN A C 1
ATOM 1097 O O . GLN A 1 133 ? 2.637 3.729 27.683 1.00 63.53 133 GLN A O 1
ATOM 1102 N N . LYS A 1 134 ? 0.903 4.013 26.283 1.00 49.28 134 LYS A N 1
ATOM 1103 C CA . LYS A 1 134 ? 0.471 5.336 26.764 1.00 49.28 134 LYS A CA 1
ATOM 1104 C C . LYS A 1 134 ? -0.941 5.280 27.315 1.00 49.28 134 LYS A C 1
ATOM 1106 O O . LYS A 1 134 ? -1.189 6.042 28.274 1.00 49.28 134 LYS A O 1
#

pLDDT: mean 79.39, std 22.05, range [31.94, 97.75]

Nearest PDB structures (foldseek):
  5jwr-assembly1_E  TM=9.280E-01  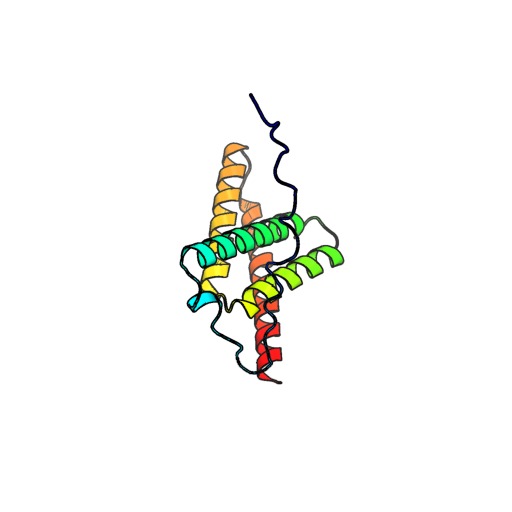e=4.441E-09  Thermosynechococcus vestitus BP-1
  5c5e-assembly1_B  TM=9.283E-01  e=6.198E-09  Synechococcus elongatus PCC 7942 = FACHB-805
  4g86-assembly1_B  TM=9.230E-01  e=9.144E-09  Synechococcus elongatus PCC 7942 = FACHB-805
  1r8j-assembly1_A  TM=9.203E-01  e=7.740E-09  Synechococcus elongatus PCC 7942 = FACHB-805
  1r8j-assembly1_B  TM=9.186E-01  e=1.594E-08  Synechococcus elongatus PCC 7942 = FACHB-805

Sequence (134 aa):
MRGLLQPPNQRLTSNFYVVKCPKSDLHQVFQQMTGAEQQALLQQLKSDYRQILIEYFTISDKRLNEKIDKFIKAVFYANIPVPQIIEIHMELIDEFSKQLKLEGRNDDALLDYRLTLIDILAHLCELYRCSIQK

Foldseek 3Di:
DDDDDDDDDDDPDDPPPPPPDDPDDQDDQLVPDDPVVNVVLLVVLLVLVLVLLVCVPPDDPPVSVVSLVVSLVSCRRSVPDLVSLVVSLVVSLVVVCVVCVVVVHDSPVSVVCVVVSVVSVVVNVVVVVVVVVD

Secondary structure (DSSP, 8-state):
-PPPPPP-----SS-TT-----TT--S-HHHHS-HHHHHHHHHHHHHHHHHHHHHHTTS-HHHHHHHHHHHHHHHHHHT--HHHHHHHHHHHHHHHHHHHHHTT---GGGGGHHHHHHHHHHHHHHHHHHHHT-